Protein AF-A0AAN7YFS8-F1 (afdb_monomer_lite)

Foldseek 3Di:
DPDPLDADPVLVVDPLVVLLVVLLVLLLLLLVLLLCVVVCCVVVNCSHQLSVVVVVPDDNVRSNVVSVVSNVVSVVSNVVSLVVSLVVDPDPVNSVSSVVVSVVSVVVSVVSNVCSVVVDVSDDPPDPDDDDPDDPDPDDPDPDD

Radius of gyration: 18.59 Å; chains: 1; bounding box: 49×22×56 Å

pLDDT: mean 80.81, std 20.98, range [31.78, 98.38]

Sequence (145 aa):
MGHHITLPADIYQTPAIEKLHKSAIDMILLHNDMLSYYEAESEDVHHNMIAAHRRNGFEAQAAVDHVADNIDIYHQELSLAANELKSRYRSQELQGRVSRYVHGVENVIKANLYWNSRSKQFFPKDVKGCLPQSCEINILLDPSH

InterPro domains:
  IPR008949 Isoprenoid synthase domain superfamily [G3DSA:1.10.600.10] (1-130)
  IPR008949 Isoprenoid synthase domain superfamily [SSF48576] (2-119)
  IPR034686 Terpene cyclase-like 2 [PTHR35201] (8-122)

Secondary structure (DSSP, 8-state):
-----PPPGGGGGSHHHHHHHHHHHHHHHHHHHHHHHHHHHHTT-SS-HHHHHHHTT--HHHHHHHHHHHHHHHHHHHHHHHHHHHHT---HHHHHHHHHHHHHHHHHHHHHHHHHHHH---S-TT--S---SS-------PPP-

Organism: NCBI:txid1508187

Structure (mmCIF, N/CA/C/O backbone):
data_AF-A0AAN7YFS8-F1
#
_entry.id   AF-A0AAN7YFS8-F1
#
loop_
_atom_site.group_PDB
_atom_site.id
_atom_site.type_symbol
_atom_site.label_atom_id
_atom_site.label_alt_id
_atom_site.label_comp_id
_atom_site.label_asym_id
_atom_site.label_entity_id
_atom_site.label_seq_id
_atom_site.pdbx_PDB_ins_code
_atom_site.Cartn_x
_atom_site.Cartn_y
_atom_site.Cartn_z
_atom_site.occupancy
_atom_site.B_iso_or_equiv
_atom_site.auth_seq_id
_atom_site.auth_comp_id
_atom_site.auth_asym_id
_atom_site.auth_atom_id
_atom_site.pdbx_PDB_model_num
ATOM 1 N N . MET A 1 1 ? 6.523 -13.088 17.568 1.00 35.81 1 MET A N 1
ATOM 2 C CA . MET A 1 1 ? 5.421 -13.426 18.493 1.00 35.81 1 MET A CA 1
ATOM 3 C C . MET A 1 1 ? 4.171 -12.715 18.001 1.00 35.81 1 MET A C 1
ATOM 5 O O . MET A 1 1 ? 4.080 -11.504 18.142 1.00 35.81 1 MET A O 1
ATOM 9 N N . GLY A 1 2 ? 3.266 -13.431 17.331 1.00 40.25 2 GLY A N 1
ATOM 10 C CA . GLY A 1 2 ? 1.967 -12.884 16.943 1.00 40.25 2 GLY A CA 1
ATOM 11 C C . GLY A 1 2 ? 1.076 -1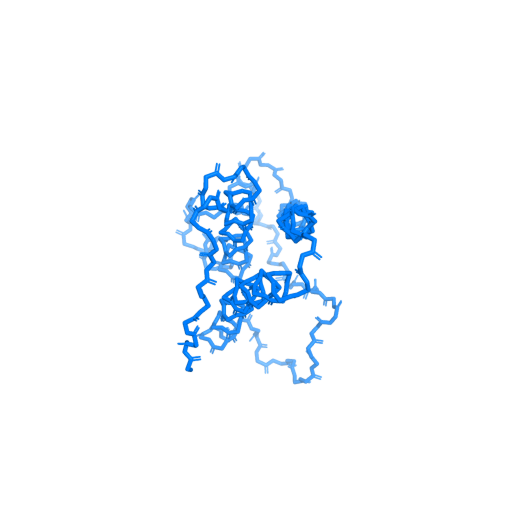2.848 18.174 1.00 40.25 2 GLY A C 1
ATOM 12 O O . GLY A 1 2 ? 0.518 -13.870 18.558 1.00 40.25 2 GLY A O 1
ATOM 13 N N . HIS A 1 3 ? 1.001 -11.708 18.856 1.00 46.75 3 HIS A N 1
ATOM 14 C CA . HIS A 1 3 ? -0.016 -11.541 19.887 1.00 46.75 3 HIS A CA 1
ATOM 15 C C . HIS A 1 3 ? -1.389 -11.601 19.214 1.00 46.75 3 HIS A C 1
ATOM 17 O O . HIS A 1 3 ? -1.592 -10.948 18.193 1.00 46.75 3 HIS A O 1
ATOM 23 N N . HIS A 1 4 ? -2.310 -12.399 19.763 1.00 58.47 4 HIS A N 1
ATOM 24 C CA . HIS A 1 4 ? -3.697 -12.485 19.308 1.00 58.47 4 HIS A CA 1
ATOM 25 C C . HIS A 1 4 ? -4.360 -11.103 19.404 1.00 58.47 4 HIS A C 1
ATOM 27 O O . HIS A 1 4 ? -4.916 -10.723 20.434 1.00 58.47 4 HIS A O 1
ATOM 33 N N . ILE A 1 5 ? -4.275 -10.319 18.327 1.00 70.75 5 ILE A N 1
ATOM 34 C CA . ILE A 1 5 ? -5.051 -9.095 18.169 1.00 70.75 5 ILE A CA 1
ATOM 35 C C . ILE A 1 5 ? -6.447 -9.539 17.761 1.00 70.75 5 ILE A C 1
ATOM 37 O O . ILE A 1 5 ? -6.744 -9.736 16.587 1.00 70.75 5 ILE A O 1
ATOM 41 N N . THR A 1 6 ? -7.313 -9.735 18.745 1.00 77.38 6 THR A N 1
ATOM 42 C CA . THR A 1 6 ? -8.729 -9.955 18.468 1.00 77.38 6 THR A CA 1
ATOM 43 C C . THR A 1 6 ? -9.322 -8.623 18.034 1.00 77.38 6 THR A C 1
ATOM 45 O O . THR A 1 6 ? -9.220 -7.638 18.767 1.00 77.38 6 THR A O 1
ATOM 48 N N . LEU A 1 7 ? -9.972 -8.565 16.879 1.00 84.75 7 LEU A N 1
ATOM 49 C CA . LEU A 1 7 ? -10.805 -7.430 16.480 1.00 84.75 7 LEU A CA 1
ATOM 50 C C . LEU A 1 7 ? -12.290 -7.791 16.636 1.00 84.75 7 LEU A C 1
ATOM 52 O O . LEU A 1 7 ? -12.620 -8.977 16.595 1.00 84.75 7 LEU A O 1
ATOM 56 N N . PRO A 1 8 ? -13.181 -6.808 16.845 1.00 85.88 8 PRO A N 1
ATOM 57 C CA . PRO A 1 8 ? -14.623 -7.031 16.743 1.00 85.88 8 PRO A CA 1
ATOM 58 C C . PRO A 1 8 ? -14.997 -7.630 15.379 1.00 85.88 8 PRO A C 1
ATOM 60 O O . PRO A 1 8 ? -14.437 -7.234 14.359 1.00 85.88 8 PRO A O 1
ATOM 63 N N . ALA A 1 9 ? -15.906 -8.608 15.356 1.00 86.00 9 ALA A N 1
ATOM 64 C CA . ALA A 1 9 ? -16.203 -9.384 14.148 1.00 86.00 9 ALA A CA 1
ATOM 65 C C . ALA A 1 9 ? -16.813 -8.539 13.015 1.00 86.00 9 ALA A C 1
ATOM 67 O O . ALA A 1 9 ? -16.552 -8.798 11.843 1.00 86.00 9 ALA A O 1
ATOM 68 N N . ASP A 1 10 ? -17.576 -7.504 13.365 1.00 86.38 10 ASP A N 1
ATOM 69 C CA . ASP A 1 10 ? -18.204 -6.576 12.425 1.00 86.38 10 ASP A CA 1
ATOM 70 C C . ASP A 1 10 ? -17.178 -5.796 11.593 1.00 86.38 10 ASP A C 1
ATOM 72 O O . ASP A 1 10 ? -17.479 -5.392 10.472 1.00 86.38 10 ASP A O 1
ATOM 76 N N . ILE A 1 11 ? -15.942 -5.641 12.087 1.00 88.94 11 ILE A N 1
ATOM 77 C CA . ILE A 1 11 ? -14.886 -4.945 11.349 1.00 88.94 11 ILE A CA 1
ATOM 78 C C . ILE A 1 11 ? -14.550 -5.644 10.029 1.00 88.94 11 ILE A C 1
ATOM 80 O O . ILE A 1 11 ? -14.270 -4.971 9.039 1.00 88.94 11 ILE A O 1
ATOM 84 N N . TYR A 1 12 ? -14.613 -6.981 10.004 1.00 87.12 12 TYR A N 1
ATOM 85 C CA . TYR A 1 12 ? -14.242 -7.796 8.845 1.00 87.12 12 TYR A CA 1
ATOM 86 C C . TYR A 1 12 ? -15.251 -7.690 7.698 1.00 87.12 12 TYR A C 1
ATOM 88 O O . TYR A 1 12 ? -14.972 -8.134 6.593 1.00 87.12 12 TYR A O 1
ATOM 96 N N . GLN A 1 13 ? -16.412 -7.086 7.954 1.00 89.50 13 GLN A N 1
ATOM 97 C CA . GLN A 1 13 ? -17.463 -6.846 6.967 1.00 89.50 13 GLN A CA 1
ATOM 98 C C . GLN A 1 13 ? -17.475 -5.391 6.478 1.00 89.50 13 GLN A C 1
ATOM 100 O O . GLN A 1 13 ? -18.371 -4.990 5.738 1.00 89.50 13 GLN A O 1
ATOM 105 N N . THR A 1 14 ? -16.514 -4.568 6.912 1.00 93.69 14 THR A N 1
ATOM 106 C CA . THR A 1 14 ? -16.460 -3.154 6.526 1.00 93.69 14 THR A CA 1
ATOM 107 C C . THR A 1 14 ? -15.698 -2.963 5.214 1.00 93.69 14 THR A C 1
ATOM 109 O O . THR A 1 14 ? -14.633 -3.547 5.052 1.00 93.69 14 THR A O 1
ATOM 112 N N . PRO A 1 15 ? -16.132 -2.068 4.312 1.00 96.38 15 PRO A N 1
ATOM 113 C CA . PRO A 1 15 ? -15.350 -1.743 3.115 1.00 96.38 15 PRO A CA 1
ATOM 114 C C . PRO A 1 15 ? -13.936 -1.229 3.430 1.00 96.38 15 PRO A C 1
ATOM 116 O O . PRO A 1 15 ? -13.013 -1.393 2.638 1.00 96.38 15 PRO A O 1
ATOM 119 N N . ALA A 1 16 ? -13.743 -0.614 4.600 1.00 96.56 16 ALA A N 1
ATOM 120 C CA . ALA A 1 16 ? -12.448 -0.104 5.028 1.00 96.56 16 ALA A CA 1
ATOM 121 C C . ALA A 1 16 ? -11.422 -1.215 5.311 1.00 96.56 16 ALA A C 1
ATOM 123 O O . ALA A 1 16 ? -10.246 -1.023 5.018 1.00 96.56 16 ALA A O 1
ATOM 124 N N . ILE A 1 17 ? -11.827 -2.380 5.840 1.00 95.69 17 ILE A N 1
ATOM 125 C CA . ILE A 1 17 ? -10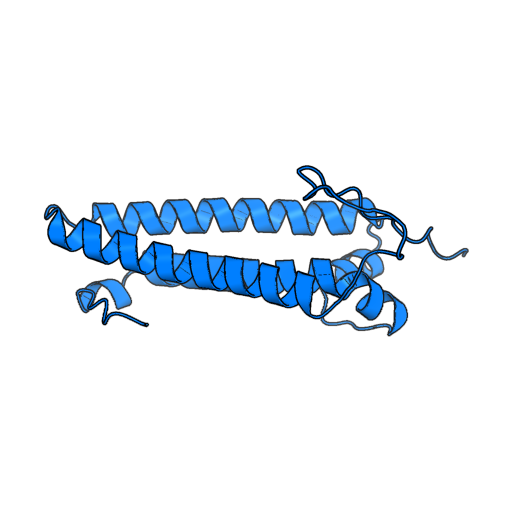.880 -3.491 6.058 1.00 95.69 17 ILE A CA 1
ATOM 126 C C . ILE A 1 17 ? -10.418 -4.090 4.730 1.00 95.69 17 ILE A C 1
ATOM 128 O O . ILE A 1 17 ? -9.244 -4.408 4.574 1.00 95.69 17 ILE A O 1
ATOM 132 N N . GLU A 1 18 ? -11.329 -4.175 3.760 1.00 96.25 18 GLU A N 1
ATOM 133 C CA . GLU A 1 18 ? -11.041 -4.676 2.422 1.00 96.25 18 GLU A CA 1
ATOM 134 C C . GLU A 1 18 ? -10.083 -3.731 1.697 1.00 96.25 18 GLU A C 1
ATOM 136 O O . GLU A 1 18 ? -9.068 -4.180 1.173 1.00 96.25 18 GLU A O 1
ATOM 141 N N . LYS A 1 19 ? -10.342 -2.417 1.751 1.00 97.81 19 LYS A N 1
ATOM 142 C CA . LYS A 1 19 ? -9.423 -1.400 1.221 1.00 97.81 19 LYS A CA 1
ATOM 143 C C . LYS A 1 19 ? -8.050 -1.481 1.881 1.00 97.81 19 LYS A C 1
ATOM 145 O O . LYS A 1 19 ? -7.053 -1.512 1.175 1.00 97.81 19 LYS A O 1
ATOM 150 N N . LEU A 1 20 ? -7.993 -1.593 3.212 1.00 97.94 20 LEU A N 1
ATOM 151 C CA . LEU A 1 20 ? -6.731 -1.738 3.943 1.00 97.94 20 LEU A CA 1
ATOM 152 C C . LEU A 1 20 ? -5.913 -2.933 3.423 1.00 97.94 20 LEU A C 1
ATOM 154 O O . LEU A 1 20 ? -4.712 -2.805 3.192 1.00 97.94 20 LEU A O 1
ATOM 158 N N . HIS A 1 21 ? -6.551 -4.095 3.249 1.00 96.81 21 HIS A N 1
ATOM 159 C CA . HIS A 1 21 ? -5.885 -5.301 2.747 1.00 96.81 21 HIS A CA 1
ATOM 160 C C . HIS A 1 21 ? -5.479 -5.174 1.293 1.00 96.81 21 HIS A C 1
ATOM 162 O O . HIS A 1 21 ? -4.350 -5.519 0.960 1.00 96.81 21 HIS A O 1
ATOM 168 N N . LYS A 1 22 ? -6.375 -4.670 0.446 1.00 97.88 22 LYS A N 1
ATOM 169 C CA . LYS A 1 22 ? -6.115 -4.499 -0.976 1.00 97.88 22 LYS A CA 1
ATOM 170 C C . LYS A 1 22 ? -4.926 -3.572 -1.205 1.00 97.88 22 LYS A C 1
ATOM 172 O O . LYS A 1 22 ? -3.961 -4.003 -1.822 1.00 97.88 22 LYS A O 1
ATOM 177 N N . SER A 1 23 ? -4.931 -2.375 -0.617 1.00 98.25 23 SER A N 1
ATOM 178 C CA . SER A 1 23 ? -3.817 -1.433 -0.758 1.00 98.25 23 SER A CA 1
ATOM 179 C C . SER A 1 23 ? -2.508 -2.026 -0.218 1.00 98.25 23 SER A C 1
ATOM 181 O O . SER A 1 23 ? -1.460 -1.863 -0.832 1.00 98.25 23 SER A O 1
ATOM 183 N N . ALA A 1 24 ? -2.547 -2.786 0.884 1.00 97.88 24 ALA A N 1
ATOM 184 C CA . ALA A 1 24 ? -1.358 -3.470 1.396 1.00 97.88 24 ALA A CA 1
ATOM 185 C C . ALA A 1 24 ? -0.813 -4.538 0.429 1.00 97.88 24 ALA A C 1
ATOM 187 O O . ALA A 1 24 ? 0.401 -4.632 0.244 1.00 97.88 24 ALA A O 1
ATOM 188 N N . ILE A 1 25 ? -1.693 -5.343 -0.173 1.00 97.62 25 ILE A N 1
ATOM 189 C CA . ILE A 1 25 ? -1.329 -6.368 -1.160 1.00 97.62 25 ILE A CA 1
ATOM 190 C C . ILE A 1 25 ? -0.765 -5.708 -2.418 1.00 97.62 25 ILE A C 1
ATOM 192 O O . ILE A 1 25 ? 0.317 -6.091 -2.855 1.00 97.62 25 ILE A O 1
ATOM 196 N N . ASP A 1 26 ? -1.444 -4.692 -2.947 1.00 97.62 26 ASP A N 1
ATOM 197 C CA . ASP A 1 26 ? -1.019 -3.974 -4.149 1.00 97.62 26 ASP A CA 1
ATOM 198 C C . ASP A 1 26 ? 0.362 -3.335 -3.932 1.00 97.62 26 ASP A C 1
ATOM 200 O O . ASP A 1 26 ? 1.264 -3.521 -4.746 1.00 97.62 26 ASP A O 1
ATOM 204 N N . MET A 1 27 ? 0.605 -2.711 -2.772 1.00 97.44 27 MET A N 1
ATOM 205 C CA . MET A 1 27 ? 1.942 -2.228 -2.407 1.00 97.44 27 MET A CA 1
ATOM 206 C C . MET A 1 27 ? 2.981 -3.355 -2.354 1.00 97.44 27 MET A C 1
ATOM 208 O O . MET A 1 27 ? 4.103 -3.177 -2.815 1.00 97.44 27 MET A O 1
ATOM 212 N N . ILE A 1 28 ? 2.663 -4.512 -1.767 1.00 96.00 28 ILE A N 1
ATOM 213 C CA . ILE A 1 28 ? 3.598 -5.649 -1.691 1.00 96.00 28 ILE A CA 1
ATOM 214 C C . ILE A 1 28 ? 3.982 -6.145 -3.088 1.00 96.00 28 ILE A C 1
ATOM 216 O O . ILE A 1 28 ? 5.164 -6.413 -3.322 1.00 96.00 28 ILE A O 1
ATOM 220 N N . LEU A 1 29 ? 3.007 -6.245 -3.993 1.00 95.25 29 LEU A N 1
ATOM 221 C CA . LEU A 1 29 ? 3.211 -6.682 -5.372 1.00 95.25 29 LEU A CA 1
ATOM 222 C C . LEU A 1 29 ? 4.019 -5.656 -6.167 1.00 95.25 29 LEU A C 1
ATOM 224 O O . LEU A 1 29 ? 5.026 -6.020 -6.761 1.00 95.25 29 LEU A O 1
ATOM 228 N N . LEU A 1 30 ? 3.664 -4.372 -6.103 1.00 95.44 30 LEU A N 1
ATOM 229 C CA . LEU A 1 30 ? 4.400 -3.330 -6.822 1.00 95.44 30 LEU A CA 1
ATOM 230 C C . LEU A 1 30 ? 5.830 -3.157 -6.305 1.00 95.44 30 LEU A C 1
ATOM 232 O O . LEU A 1 30 ? 6.753 -2.973 -7.093 1.00 95.44 30 LEU A O 1
ATOM 236 N N . HIS A 1 31 ? 6.058 -3.286 -4.995 1.00 93.81 31 HIS A N 1
ATOM 237 C CA . HIS A 1 31 ? 7.419 -3.344 -4.465 1.00 93.81 31 HIS A CA 1
ATOM 238 C C . HIS A 1 31 ? 8.191 -4.558 -4.990 1.00 93.81 31 HIS A C 1
ATOM 240 O O . HIS A 1 31 ? 9.390 -4.448 -5.232 1.00 93.81 31 HIS A O 1
ATOM 246 N N . ASN A 1 32 ? 7.533 -5.713 -5.143 1.00 91.81 32 ASN A N 1
ATOM 247 C CA . ASN A 1 32 ? 8.164 -6.884 -5.743 1.00 91.81 32 ASN A CA 1
ATOM 248 C C . ASN A 1 32 ? 8.566 -6.583 -7.190 1.00 91.81 32 ASN A C 1
ATOM 250 O O . ASN A 1 32 ? 9.731 -6.767 -7.527 1.00 91.81 32 ASN A O 1
ATOM 254 N N . ASP A 1 33 ? 7.649 -6.012 -7.971 1.00 92.25 33 ASP A N 1
ATOM 255 C CA . ASP A 1 33 ? 7.877 -5.660 -9.369 1.00 92.25 33 ASP A CA 1
ATOM 256 C C . ASP A 1 33 ? 9.015 -4.654 -9.546 1.00 92.25 33 ASP A C 1
ATOM 258 O O . ASP A 1 33 ? 9.878 -4.856 -10.400 1.00 92.25 33 ASP A O 1
ATOM 262 N N . MET A 1 34 ? 9.062 -3.598 -8.726 1.00 90.50 34 MET A N 1
ATOM 263 C CA . MET A 1 34 ? 10.160 -2.627 -8.767 1.00 90.50 34 MET A CA 1
ATOM 264 C C . MET A 1 34 ? 11.507 -3.286 -8.489 1.00 90.50 34 MET A C 1
ATOM 266 O O . MET A 1 34 ? 12.496 -3.002 -9.161 1.00 90.50 34 M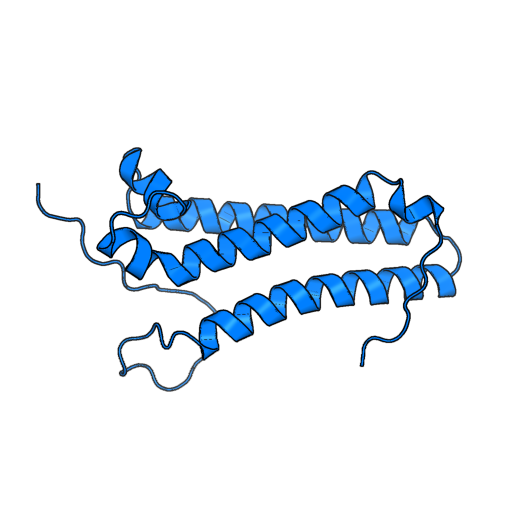ET A O 1
ATOM 270 N N . LEU A 1 35 ? 11.556 -4.170 -7.494 1.00 87.12 35 LEU A N 1
ATOM 271 C CA . LEU A 1 35 ? 12.803 -4.798 -7.082 1.00 87.12 35 LEU A CA 1
ATOM 272 C C . LEU A 1 35 ? 13.232 -5.891 -8.067 1.00 87.12 35 LEU A C 1
ATOM 274 O O . LEU A 1 35 ? 14.419 -6.030 -8.325 1.00 87.12 35 LEU A O 1
ATOM 278 N N . SER A 1 36 ? 12.303 -6.642 -8.660 1.00 87.25 36 SER A N 1
ATOM 279 C CA . SER A 1 36 ? 12.608 -7.716 -9.613 1.00 87.25 36 SER A CA 1
ATOM 280 C C . SER A 1 36 ? 12.729 -7.258 -11.069 1.00 87.25 36 SER A C 1
ATOM 282 O O . SER A 1 36 ? 12.965 -8.102 -11.933 1.00 87.25 36 SER A O 1
ATOM 284 N N . TYR A 1 37 ? 12.539 -5.968 -11.366 1.00 87.56 37 TYR A N 1
ATOM 285 C CA . TYR A 1 37 ? 12.434 -5.471 -12.741 1.00 87.56 37 TYR A CA 1
ATOM 286 C C . TYR A 1 37 ? 13.641 -5.829 -13.616 1.00 87.56 37 TYR A C 1
ATOM 288 O O . TYR A 1 37 ? 13.457 -6.260 -14.748 1.00 87.56 37 TYR A O 1
ATOM 296 N N . TYR A 1 38 ? 14.860 -5.726 -13.078 1.00 82.19 38 TYR A N 1
ATOM 297 C CA . TYR A 1 38 ? 16.082 -6.047 -13.824 1.00 82.19 38 TYR A CA 1
ATOM 298 C C . TYR A 1 38 ? 16.058 -7.470 -14.405 1.00 82.19 38 TYR A C 1
ATOM 300 O O . TYR A 1 38 ? 16.332 -7.678 -15.584 1.00 82.19 38 TYR A O 1
ATOM 308 N N . GLU A 1 39 ? 15.692 -8.451 -13.575 1.00 80.75 39 GLU A N 1
ATOM 309 C CA . GLU A 1 39 ? 15.576 -9.850 -13.995 1.00 80.75 39 GLU A CA 1
ATOM 310 C C . GLU A 1 39 ? 14.421 -10.004 -14.993 1.00 80.75 39 GLU A C 1
ATOM 312 O O . GLU A 1 39 ? 14.595 -10.612 -16.046 1.00 80.75 39 GLU A O 1
ATOM 317 N N . ALA A 1 40 ? 13.275 -9.376 -14.710 1.00 79.88 40 ALA A N 1
ATOM 318 C CA . ALA A 1 40 ? 12.089 -9.449 -15.558 1.00 79.88 40 ALA A CA 1
ATOM 319 C C . ALA A 1 40 ? 12.318 -8.896 -16.977 1.00 79.88 40 ALA A C 1
ATOM 321 O O . ALA A 1 40 ? 11.823 -9.483 -17.938 1.00 79.88 40 ALA A O 1
ATOM 322 N N . GLU A 1 41 ? 13.070 -7.801 -17.123 1.00 78.56 41 GLU A N 1
ATOM 323 C CA . GLU A 1 41 ? 13.449 -7.253 -18.431 1.00 78.56 41 GLU A CA 1
ATOM 324 C C . GLU A 1 41 ? 14.435 -8.181 -19.155 1.00 78.56 41 GLU A C 1
ATOM 326 O O . GLU A 1 41 ? 14.277 -8.433 -20.347 1.00 78.56 41 GLU A O 1
ATOM 331 N N . SER A 1 42 ? 15.404 -8.756 -18.435 1.00 78.00 42 SER A N 1
ATOM 332 C CA . SER A 1 42 ? 16.399 -9.664 -19.022 1.00 78.00 42 SER A CA 1
ATOM 333 C C . SER A 1 42 ? 15.828 -11.018 -19.471 1.00 78.00 42 SER A C 1
ATOM 335 O O . SER A 1 42 ? 16.320 -11.606 -20.433 1.00 78.00 42 SER A O 1
ATOM 337 N N . GLU A 1 43 ? 14.789 -11.505 -18.790 1.00 77.50 43 GLU A N 1
ATOM 338 C CA . GLU A 1 43 ? 14.150 -12.805 -19.035 1.00 77.50 43 GLU A CA 1
ATOM 339 C C . GLU A 1 43 ? 12.851 -12.695 -19.853 1.00 77.50 43 GLU A C 1
ATOM 341 O O . GLU A 1 43 ? 12.133 -13.681 -20.008 1.00 77.50 43 GLU A O 1
ATOM 346 N N . ASP A 1 44 ? 12.534 -11.505 -20.376 1.00 74.44 44 ASP A N 1
ATOM 347 C CA . ASP A 1 44 ? 11.308 -11.225 -21.133 1.00 74.44 44 ASP A CA 1
ATOM 348 C C . ASP A 1 44 ? 10.017 -11.608 -20.373 1.00 74.44 44 ASP A C 1
ATOM 350 O O . ASP A 1 44 ? 9.009 -12.005 -20.961 1.00 74.44 44 ASP A O 1
ATOM 354 N N . VAL A 1 45 ? 9.999 -11.440 -19.047 1.00 76.25 45 VAL A N 1
ATOM 355 C CA . VAL A 1 45 ? 8.844 -11.773 -18.200 1.00 76.25 45 VAL A CA 1
ATOM 356 C C . VAL A 1 45 ? 7.723 -10.743 -18.379 1.00 76.25 45 VAL A C 1
ATOM 358 O O . VAL A 1 45 ? 7.941 -9.530 -18.365 1.00 76.25 45 VAL A O 1
ATOM 361 N N . HIS A 1 46 ? 6.487 -11.227 -18.538 1.00 75.00 46 HIS A N 1
ATOM 362 C CA . HIS A 1 46 ? 5.300 -10.383 -18.747 1.00 75.00 46 HIS A CA 1
ATOM 363 C C . HIS A 1 46 ? 4.560 -10.012 -17.455 1.00 75.00 46 HIS A C 1
ATOM 365 O O . HIS A 1 46 ? 3.723 -9.113 -17.454 1.00 75.00 46 HIS A O 1
ATOM 371 N N . HIS A 1 47 ? 4.835 -10.715 -16.356 1.00 86.56 47 HIS A N 1
ATOM 372 C CA . HIS A 1 47 ? 4.152 -10.546 -15.072 1.00 86.56 47 HIS A CA 1
ATOM 373 C C . HIS A 1 47 ? 4.907 -9.568 -14.163 1.00 86.56 47 HIS A C 1
ATOM 375 O O . HIS A 1 47 ? 5.248 -9.908 -13.037 1.00 86.56 47 HIS A O 1
ATOM 381 N N . ASN A 1 48 ? 5.212 -8.384 -14.697 1.00 93.31 48 ASN A N 1
ATOM 382 C CA . ASN A 1 48 ? 5.837 -7.275 -13.983 1.00 93.31 48 ASN A CA 1
ATOM 383 C C . ASN A 1 48 ? 5.306 -5.960 -14.564 1.00 93.31 48 ASN A C 1
ATOM 385 O O . ASN A 1 48 ? 5.358 -5.757 -15.781 1.00 93.31 48 ASN A O 1
ATOM 389 N N . MET A 1 49 ? 4.794 -5.070 -13.716 1.00 93.75 49 MET A N 1
ATOM 390 C CA . MET A 1 49 ? 4.134 -3.842 -14.162 1.00 93.75 49 MET A CA 1
ATOM 391 C C . MET A 1 49 ? 5.061 -2.898 -14.933 1.00 93.75 49 MET A C 1
ATOM 393 O O . MET A 1 49 ? 4.641 -2.337 -15.945 1.00 93.75 49 MET A O 1
ATOM 397 N N . ILE A 1 50 ? 6.327 -2.757 -14.530 1.00 92.69 50 ILE A N 1
ATOM 398 C CA . ILE A 1 50 ? 7.286 -1.900 -15.246 1.00 92.69 50 ILE A CA 1
ATOM 399 C C . ILE A 1 50 ? 7.572 -2.497 -16.626 1.00 92.69 50 ILE A C 1
ATOM 401 O O . ILE A 1 50 ? 7.458 -1.799 -17.633 1.00 92.69 50 ILE A O 1
ATOM 405 N N . ALA A 1 51 ? 7.852 -3.803 -16.702 1.00 90.81 51 ALA A N 1
ATOM 406 C CA . ALA A 1 51 ? 8.075 -4.486 -17.979 1.00 90.81 51 ALA A CA 1
ATOM 407 C C . ALA A 1 51 ? 6.846 -4.394 -18.904 1.00 90.81 51 ALA A C 1
ATOM 409 O O . ALA A 1 51 ? 6.984 -4.215 -20.115 1.00 90.81 51 ALA A O 1
ATOM 410 N N . ALA A 1 52 ? 5.634 -4.465 -18.348 1.00 91.75 52 ALA A N 1
ATOM 411 C CA . ALA A 1 52 ? 4.402 -4.263 -19.101 1.00 91.75 52 ALA A CA 1
ATOM 412 C C . ALA A 1 52 ? 4.279 -2.824 -19.637 1.00 91.75 52 ALA A C 1
ATOM 414 O O . ALA A 1 52 ? 3.927 -2.643 -20.803 1.00 91.75 52 ALA A O 1
ATOM 415 N N . HIS A 1 53 ? 4.601 -1.796 -18.845 1.00 92.44 53 HIS A N 1
ATOM 416 C CA . HIS A 1 53 ? 4.601 -0.402 -19.309 1.00 92.44 53 HIS A CA 1
ATOM 417 C C . HIS A 1 53 ? 5.619 -0.160 -20.428 1.00 92.44 53 HIS A C 1
ATOM 419 O O . HIS A 1 53 ? 5.264 0.429 -21.450 1.00 92.44 53 HIS A O 1
ATOM 425 N N . ARG A 1 54 ? 6.846 -0.681 -20.291 1.00 90.56 54 ARG A N 1
ATOM 426 C CA . ARG A 1 54 ? 7.903 -0.589 -21.317 1.00 90.56 54 ARG A CA 1
ATOM 427 C C . ARG A 1 54 ? 7.435 -1.116 -22.669 1.00 90.56 54 ARG A C 1
ATOM 429 O O . ARG A 1 54 ? 7.563 -0.441 -23.685 1.00 90.56 54 ARG A O 1
ATOM 436 N N . ARG A 1 55 ? 6.803 -2.293 -22.681 1.00 87.12 55 ARG A N 1
ATOM 437 C CA . ARG A 1 55 ? 6.255 -2.907 -23.906 1.00 87.12 55 ARG A CA 1
ATOM 438 C C . ARG A 1 55 ? 5.114 -2.107 -24.528 1.00 87.12 55 ARG A C 1
ATOM 440 O O . ARG A 1 55 ? 4.896 -2.199 -25.730 1.00 87.12 55 ARG A O 1
ATOM 447 N N . ASN A 1 56 ? 4.399 -1.325 -23.723 1.00 90.00 56 ASN A N 1
ATOM 448 C CA . ASN A 1 56 ? 3.366 -0.407 -24.194 1.00 90.00 56 ASN A CA 1
ATOM 449 C C . ASN A 1 56 ? 3.933 0.959 -24.629 1.00 90.00 56 ASN A C 1
ATOM 451 O O . ASN A 1 56 ? 3.164 1.891 -24.856 1.00 90.00 56 ASN A O 1
ATOM 455 N N . GLY A 1 57 ? 5.259 1.081 -24.767 1.00 90.75 57 GLY A N 1
ATOM 456 C CA . GLY A 1 57 ? 5.928 2.266 -25.302 1.00 90.75 57 GLY A CA 1
ATOM 457 C C . GLY A 1 57 ? 6.297 3.315 -24.258 1.00 90.75 57 GLY A C 1
ATOM 458 O O . GLY A 1 57 ? 6.575 4.452 -24.626 1.00 90.75 57 GLY A O 1
ATOM 459 N N . PHE A 1 58 ? 6.283 2.971 -22.967 1.00 91.56 58 PHE A N 1
ATOM 460 C CA . PHE A 1 58 ? 6.798 3.873 -21.940 1.00 91.56 58 PHE A CA 1
ATOM 461 C C . PHE A 1 58 ? 8.330 3.873 -21.961 1.00 91.56 58 PHE A C 1
ATOM 463 O O . PHE A 1 58 ? 8.978 2.821 -21.986 1.00 91.56 58 PHE A O 1
ATOM 470 N N . GLU A 1 59 ? 8.904 5.066 -21.843 1.00 92.12 59 GLU A N 1
ATOM 471 C CA . GLU A 1 59 ? 10.302 5.233 -21.455 1.00 92.12 59 GLU A CA 1
ATOM 472 C C . GLU A 1 59 ? 10.556 4.590 -20.087 1.00 92.12 59 GLU A C 1
ATOM 474 O O . GLU A 1 59 ? 9.657 4.520 -19.243 1.00 92.12 59 GLU A O 1
ATOM 479 N N . ALA A 1 60 ? 11.783 4.128 -19.844 1.00 85.12 60 ALA A N 1
ATOM 480 C CA . ALA A 1 60 ? 12.094 3.356 -18.643 1.00 85.12 60 ALA A CA 1
ATOM 481 C C . ALA A 1 60 ? 11.803 4.121 -17.354 1.00 85.12 60 ALA A C 1
ATOM 483 O O . ALA A 1 60 ? 11.120 3.604 -16.470 1.00 85.12 60 ALA A O 1
ATOM 484 N N . GLN A 1 61 ? 12.243 5.377 -17.287 1.00 88.12 61 GLN A N 1
ATOM 485 C CA . GLN A 1 61 ? 11.972 6.226 -16.134 1.00 88.12 61 GLN A CA 1
ATOM 486 C C . GLN A 1 61 ? 10.468 6.479 -15.968 1.00 88.12 61 GLN A C 1
ATOM 488 O O . GLN A 1 61 ? 9.953 6.341 -14.869 1.00 88.12 61 GLN A O 1
ATOM 493 N N . ALA A 1 62 ? 9.737 6.729 -17.060 1.00 93.06 62 ALA A N 1
ATOM 494 C CA . ALA A 1 62 ? 8.293 6.960 -17.001 1.00 93.06 62 ALA A CA 1
ATOM 495 C C . ALA A 1 62 ? 7.514 5.726 -16.505 1.00 93.06 62 ALA A C 1
ATOM 497 O O . ALA A 1 62 ? 6.515 5.864 -15.801 1.00 93.06 62 ALA A O 1
ATOM 498 N N . ALA A 1 63 ? 7.960 4.515 -16.855 1.00 93.50 63 ALA A N 1
ATOM 499 C CA . ALA A 1 63 ? 7.375 3.273 -16.355 1.00 93.50 63 ALA A CA 1
ATOM 500 C C . ALA A 1 63 ? 7.622 3.084 -14.848 1.00 93.50 63 ALA A C 1
ATOM 502 O O . ALA A 1 63 ? 6.709 2.692 -14.119 1.00 93.50 63 ALA A O 1
ATOM 503 N N . VAL A 1 64 ? 8.840 3.379 -14.382 1.00 92.25 64 VAL A N 1
ATOM 504 C CA . VAL A 1 64 ? 9.202 3.337 -12.957 1.00 92.25 64 VAL A CA 1
ATOM 505 C C . VAL A 1 64 ? 8.413 4.380 -12.167 1.00 92.25 64 VAL A C 1
ATOM 507 O O . VAL A 1 64 ? 7.807 4.033 -11.155 1.00 92.25 64 VAL A O 1
ATOM 510 N N . ASP A 1 65 ? 8.366 5.620 -12.653 1.00 93.81 65 ASP A N 1
ATOM 511 C CA . ASP A 1 65 ? 7.650 6.729 -12.016 1.00 93.81 65 ASP A CA 1
ATOM 512 C C . ASP A 1 65 ? 6.164 6.398 -11.861 1.00 93.81 65 ASP A C 1
ATOM 514 O O . ASP A 1 65 ? 5.599 6.571 -10.786 1.00 93.81 65 ASP A O 1
ATOM 518 N N . HIS A 1 66 ? 5.543 5.808 -12.886 1.00 95.50 66 HIS A N 1
ATOM 519 C CA . HIS A 1 66 ? 4.140 5.403 -12.812 1.00 95.50 66 H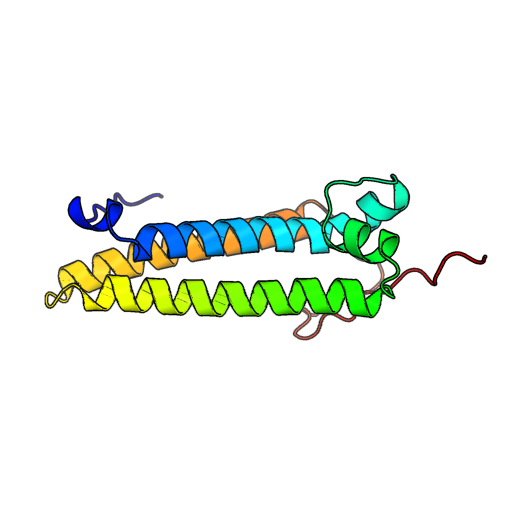IS A CA 1
ATOM 520 C C . HIS A 1 66 ? 3.876 4.354 -11.719 1.00 95.50 66 HIS A C 1
ATOM 522 O O . HIS A 1 66 ? 2.860 4.402 -11.023 1.00 95.50 66 HIS A O 1
ATOM 528 N N . VAL A 1 67 ? 4.782 3.387 -11.549 1.00 95.50 67 VAL A N 1
ATOM 529 C CA . VAL A 1 67 ? 4.668 2.388 -10.477 1.00 95.50 67 VAL A CA 1
ATOM 530 C C . VAL A 1 67 ? 4.915 3.019 -9.104 1.00 95.50 67 VAL A C 1
ATOM 532 O O . VAL A 1 67 ? 4.202 2.683 -8.156 1.00 95.50 67 VAL A O 1
ATOM 535 N N . ALA A 1 68 ? 5.865 3.950 -8.993 1.00 94.62 68 ALA A N 1
ATOM 536 C CA . ALA A 1 68 ? 6.122 4.695 -7.763 1.00 94.62 68 ALA A CA 1
ATOM 537 C C . ALA A 1 68 ? 4.906 5.542 -7.343 1.00 94.62 68 ALA A C 1
ATOM 539 O O . ALA A 1 68 ? 4.467 5.447 -6.197 1.00 94.62 68 ALA A O 1
ATOM 540 N N . ASP A 1 69 ? 4.291 6.263 -8.284 1.00 97.56 69 ASP A N 1
ATOM 541 C CA . ASP A 1 69 ? 3.068 7.040 -8.055 1.00 97.56 69 ASP A CA 1
ATOM 542 C C . ASP A 1 69 ? 1.921 6.149 -7.549 1.00 97.56 69 ASP A C 1
ATOM 544 O O . ASP A 1 69 ? 1.205 6.504 -6.609 1.00 97.56 69 ASP A O 1
ATOM 548 N N . ASN A 1 70 ? 1.762 4.950 -8.122 1.00 97.56 70 ASN A N 1
ATOM 549 C CA . ASN A 1 70 ? 0.755 3.990 -7.666 1.00 97.56 70 ASN A CA 1
ATOM 550 C C . ASN A 1 70 ? 1.016 3.518 -6.227 1.00 97.56 70 ASN A C 1
ATOM 552 O O . ASN A 1 70 ? 0.079 3.406 -5.436 1.00 97.56 70 ASN A O 1
ATOM 556 N N . ILE A 1 71 ? 2.275 3.277 -5.853 1.00 96.94 71 ILE A N 1
ATOM 557 C CA . ILE A 1 71 ? 2.636 2.922 -4.472 1.00 96.94 71 ILE A CA 1
ATOM 558 C C . ILE A 1 71 ? 2.266 4.052 -3.507 1.00 96.94 71 ILE A C 1
ATOM 560 O O . ILE A 1 71 ? 1.702 3.778 -2.443 1.00 96.94 71 ILE A O 1
ATOM 564 N N . ASP A 1 72 ? 2.521 5.306 -3.881 1.00 97.31 72 ASP A N 1
ATOM 565 C CA . ASP A 1 72 ? 2.157 6.469 -3.069 1.00 97.31 72 ASP A CA 1
ATOM 566 C C . ASP A 1 72 ? 0.638 6.606 -2.913 1.00 97.31 72 ASP A C 1
ATOM 568 O O . ASP A 1 72 ? 0.149 6.871 -1.807 1.00 97.31 72 ASP A O 1
ATOM 572 N N . ILE A 1 73 ? -0.126 6.358 -3.981 1.00 98.12 73 ILE A N 1
ATOM 573 C CA . ILE A 1 73 ? -1.593 6.309 -3.936 1.00 98.12 73 ILE A CA 1
ATOM 574 C C . ILE A 1 73 ? -2.055 5.229 -2.952 1.00 98.12 73 ILE A C 1
ATOM 576 O O . ILE A 1 73 ? -2.830 5.519 -2.037 1.00 98.12 73 ILE A O 1
ATOM 580 N N . TYR A 1 74 ? -1.550 4.000 -3.066 1.00 98.25 74 TYR A N 1
ATOM 581 C CA . TYR A 1 74 ? -1.962 2.909 -2.181 1.00 98.25 74 TYR A CA 1
ATOM 582 C C . TYR A 1 74 ? -1.534 3.128 -0.729 1.00 98.25 74 TYR A C 1
ATOM 584 O O . TYR A 1 74 ? -2.270 2.769 0.192 1.00 98.25 74 TYR A O 1
ATOM 592 N N . HIS A 1 75 ? -0.399 3.783 -0.489 1.00 97.38 75 HIS A N 1
ATOM 593 C CA . HIS A 1 75 ? 0.001 4.183 0.856 1.00 97.38 75 HIS A CA 1
ATOM 594 C C . HIS A 1 75 ? -0.996 5.185 1.472 1.00 97.38 75 HIS A C 1
ATOM 596 O O . HIS A 1 75 ? -1.360 5.076 2.653 1.00 97.38 75 HIS A O 1
ATOM 602 N N . GLN A 1 76 ? -1.484 6.144 0.678 1.00 98.00 76 GLN A N 1
ATOM 603 C CA . GLN A 1 76 ? -2.524 7.082 1.107 1.00 98.00 76 GLN A CA 1
ATOM 604 C C . GLN A 1 76 ? -3.854 6.365 1.369 1.00 98.00 76 GLN A C 1
ATOM 606 O O . GLN A 1 76 ? -4.470 6.589 2.413 1.00 98.00 76 GLN A O 1
ATOM 611 N N . GLU A 1 77 ? -4.277 5.461 0.484 1.00 98.06 77 GLU A N 1
ATOM 612 C CA . GLU A 1 77 ? -5.501 4.672 0.660 1.00 98.06 77 GLU A CA 1
ATOM 613 C C . GLU A 1 77 ? -5.455 3.796 1.917 1.00 98.06 77 GLU A C 1
ATOM 615 O O . GLU A 1 77 ? -6.413 3.781 2.694 1.00 98.06 77 GLU A O 1
ATOM 620 N N . LEU A 1 78 ? -4.322 3.134 2.169 1.00 97.88 78 LEU A N 1
ATOM 621 C CA . LEU A 1 78 ? -4.084 2.353 3.381 1.00 97.88 78 LEU A CA 1
ATOM 622 C C . LEU A 1 78 ? -4.220 3.229 4.631 1.00 97.88 78 LEU A C 1
ATOM 624 O O . LEU A 1 78 ? -4.897 2.850 5.590 1.00 97.88 78 LEU A O 1
ATOM 628 N N . SER A 1 79 ? -3.627 4.425 4.608 1.00 97.62 79 SER A N 1
ATOM 629 C CA . SER A 1 79 ? -3.705 5.387 5.713 1.00 97.62 79 SER A CA 1
ATOM 630 C C . SER A 1 79 ? -5.137 5.874 5.959 1.00 97.62 79 SER A C 1
ATOM 632 O O . SER A 1 79 ? -5.584 5.965 7.107 1.00 97.62 79 SER A O 1
ATOM 634 N N . LEU A 1 80 ? -5.887 6.160 4.894 1.00 98.38 80 LEU A N 1
ATOM 635 C CA . LEU A 1 80 ? -7.289 6.570 4.983 1.00 98.38 80 LEU A CA 1
ATOM 636 C C . LEU A 1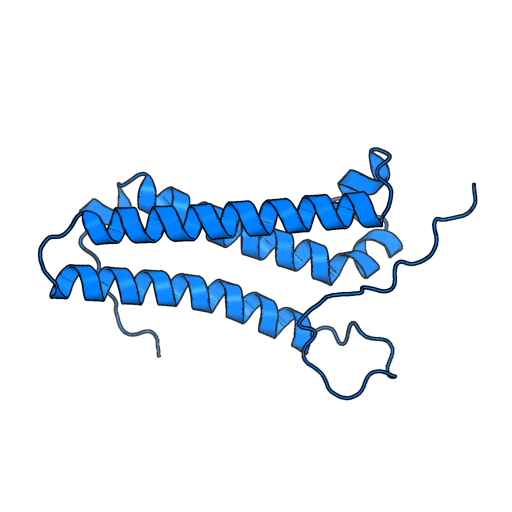 80 ? -8.166 5.443 5.538 1.00 98.38 80 LEU A C 1
ATOM 638 O O . LEU A 1 80 ? -8.933 5.672 6.474 1.00 98.38 80 LEU A O 1
ATOM 642 N N . ALA A 1 81 ? -8.001 4.220 5.031 1.00 98.06 81 ALA A N 1
ATOM 643 C CA . ALA A 1 81 ? -8.715 3.040 5.504 1.00 98.06 81 ALA A CA 1
ATOM 644 C C . AL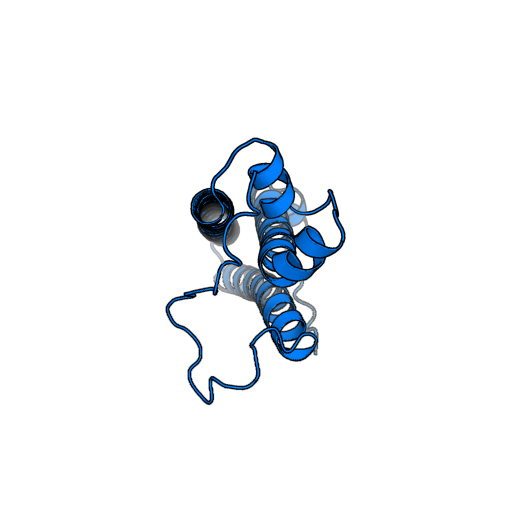A A 1 81 ? -8.424 2.753 6.987 1.00 98.06 81 ALA A C 1
ATOM 646 O O . ALA A 1 81 ? -9.342 2.507 7.771 1.00 98.06 81 ALA A O 1
ATOM 647 N N . ALA A 1 82 ? -7.162 2.858 7.409 1.00 97.12 82 ALA A N 1
ATOM 648 C CA . ALA A 1 82 ? -6.766 2.709 8.807 1.00 97.12 82 ALA A CA 1
ATOM 649 C C . ALA A 1 82 ? -7.447 3.738 9.724 1.00 97.12 82 ALA A C 1
ATOM 651 O O . ALA A 1 82 ? -7.947 3.390 10.801 1.00 97.12 82 ALA A O 1
ATOM 652 N N . ASN A 1 83 ? -7.495 5.001 9.294 1.00 97.12 83 ASN A N 1
ATOM 653 C CA . ASN A 1 83 ? -8.164 6.068 10.033 1.00 97.12 83 ASN A CA 1
ATOM 654 C C . ASN A 1 83 ? -9.679 5.851 10.101 1.00 97.12 83 ASN A C 1
ATOM 656 O O . ASN A 1 83 ? -10.265 6.013 11.175 1.00 97.12 83 ASN A O 1
ATOM 660 N N . GLU A 1 84 ? -10.302 5.422 9.001 1.00 97.19 84 GLU A N 1
ATOM 661 C CA . GLU A 1 84 ? -11.722 5.075 8.966 1.00 97.19 84 GLU A CA 1
ATOM 662 C C . GLU A 1 84 ? -12.024 3.968 9.982 1.00 97.19 84 GLU A C 1
ATOM 664 O O . GLU A 1 84 ? -12.841 4.179 10.880 1.00 97.19 84 GLU A O 1
ATOM 669 N N . LEU A 1 85 ? -11.297 2.845 9.929 1.00 95.69 85 LEU A N 1
ATOM 670 C CA . LEU A 1 85 ? -11.444 1.719 10.859 1.00 95.69 85 LEU A CA 1
ATOM 671 C C . LEU A 1 85 ? -11.315 2.146 12.323 1.00 95.69 85 LEU A C 1
ATOM 673 O O . LEU A 1 85 ? -12.103 1.720 13.171 1.00 95.69 85 LEU A O 1
ATOM 677 N N . LYS A 1 86 ? -10.337 3.003 12.629 1.00 94.38 86 LYS A N 1
ATOM 678 C CA . LYS A 1 86 ? -10.118 3.515 13.985 1.00 94.38 86 LYS A CA 1
ATOM 679 C C . LYS A 1 86 ? -11.267 4.418 14.436 1.00 94.38 86 LYS A C 1
ATOM 681 O O . LYS A 1 86 ? -11.728 4.292 15.570 1.00 94.38 86 LYS A O 1
ATOM 686 N N . SER A 1 87 ? -11.754 5.296 13.558 1.00 94.62 87 SER A N 1
ATOM 687 C CA . SER A 1 87 ? -12.813 6.269 13.863 1.00 94.62 87 SER A CA 1
ATOM 688 C C . SER A 1 87 ? -14.173 5.636 14.181 1.00 94.62 87 SER A C 1
ATOM 690 O O . SER A 1 87 ? -14.990 6.253 14.866 1.00 94.62 87 SER A O 1
ATOM 692 N N . ARG A 1 88 ? -14.401 4.383 13.754 1.00 93.25 88 ARG A N 1
ATOM 693 C CA . ARG A 1 88 ? -15.639 3.634 14.035 1.00 93.25 88 ARG A CA 1
ATOM 694 C C . ARG A 1 88 ? -15.895 3.425 15.524 1.00 93.25 88 ARG A C 1
ATOM 696 O O . ARG A 1 88 ? -17.044 3.293 15.937 1.00 93.25 88 ARG A O 1
ATOM 703 N N . TYR A 1 89 ? -14.843 3.390 16.336 1.00 91.75 89 TYR A N 1
ATOM 704 C CA . TYR A 1 89 ? -14.954 3.099 17.759 1.00 91.75 89 TYR A CA 1
ATOM 705 C C . TYR A 1 89 ? -14.722 4.348 18.600 1.00 91.75 89 TYR A C 1
ATOM 707 O O . TYR A 1 89 ? -13.773 5.096 18.385 1.00 91.75 89 TYR A O 1
ATOM 715 N N . ARG A 1 90 ? -15.552 4.545 19.629 1.00 91.25 90 ARG A N 1
ATOM 716 C CA . ARG A 1 90 ? -15.334 5.582 20.655 1.00 91.25 90 ARG A CA 1
ATOM 717 C C . ARG A 1 90 ? -14.391 5.117 21.772 1.00 91.25 90 ARG A C 1
ATOM 719 O O . ARG A 1 90 ? -13.748 5.944 22.406 1.00 91.25 90 ARG A O 1
ATOM 726 N N . SER A 1 91 ? -14.308 3.806 22.012 1.00 93.19 91 SER A N 1
ATOM 727 C CA . SER A 1 91 ? -13.443 3.222 23.044 1.00 93.19 91 SER A CA 1
ATOM 728 C C . SER A 1 91 ? -11.970 3.294 22.642 1.00 93.19 91 SER A C 1
ATOM 730 O O . SER A 1 91 ? -11.586 2.781 21.589 1.00 93.19 91 SER A O 1
ATOM 732 N N . GLN A 1 92 ? -11.137 3.860 23.518 1.00 93.94 92 GLN A N 1
ATOM 733 C CA . GLN A 1 92 ? -9.682 3.900 23.340 1.00 93.94 92 GLN A CA 1
ATOM 734 C C . GLN A 1 92 ? -9.061 2.499 23.270 1.00 93.94 92 GLN A C 1
ATOM 736 O O . GLN A 1 92 ? -8.104 2.285 22.529 1.00 93.94 92 GLN A O 1
ATOM 741 N N . GLU A 1 93 ? -9.621 1.525 23.990 1.00 93.00 93 GLU A N 1
ATOM 742 C CA . GLU A 1 93 ? -9.148 0.139 23.952 1.00 93.00 93 GLU A CA 1
ATOM 743 C C . GLU A 1 93 ? -9.333 -0.469 22.553 1.00 93.00 93 GLU A C 1
ATOM 745 O O . GLU A 1 93 ? -8.399 -1.045 21.986 1.00 93.00 93 GLU A O 1
ATOM 750 N N . LEU A 1 94 ? -10.523 -0.293 21.966 1.00 90.88 94 LEU A N 1
ATOM 751 C CA . LEU A 1 94 ? -10.836 -0.789 20.625 1.00 90.88 94 LEU A CA 1
ATOM 752 C C . LEU A 1 94 ? -10.019 -0.062 19.558 1.00 90.88 94 LEU A C 1
ATOM 754 O O . LEU A 1 94 ? -9.444 -0.714 18.689 1.00 90.88 94 LEU A O 1
ATOM 758 N N . GLN A 1 95 ? -9.876 1.261 19.670 1.00 93.50 95 GLN A N 1
ATOM 759 C CA . GLN A 1 95 ? -8.977 2.024 18.803 1.00 93.50 95 GLN A CA 1
ATOM 760 C C . GLN A 1 95 ? -7.534 1.506 18.889 1.00 93.50 95 GLN A C 1
ATOM 762 O O . GLN A 1 95 ? -6.881 1.344 17.863 1.00 93.50 95 GLN A O 1
ATOM 767 N N . GLY A 1 96 ? -7.048 1.182 20.092 1.00 92.81 96 GLY A N 1
ATOM 768 C CA . GLY A 1 96 ? -5.721 0.602 20.296 1.00 92.81 96 GLY A CA 1
ATOM 769 C C . GLY A 1 96 ? -5.565 -0.787 19.667 1.00 92.81 96 GLY A C 1
ATOM 770 O O . GLY A 1 96 ? -4.509 -1.094 19.114 1.00 92.81 96 GLY A O 1
ATOM 771 N N . ARG A 1 97 ? -6.610 -1.624 19.701 1.00 92.56 97 ARG A N 1
ATOM 772 C CA . ARG A 1 97 ? -6.631 -2.932 19.018 1.00 92.56 97 ARG A CA 1
ATOM 773 C C . ARG A 1 97 ? -6.565 -2.771 17.499 1.00 92.56 97 ARG A C 1
ATOM 775 O O . ARG A 1 97 ? -5.750 -3.441 16.871 1.00 92.56 97 ARG A O 1
ATOM 782 N N . VAL A 1 98 ? -7.341 -1.845 16.933 1.00 93.69 98 VAL A N 1
ATOM 783 C CA . VAL A 1 98 ? -7.295 -1.513 15.498 1.00 93.69 98 VAL A CA 1
ATOM 784 C C . VAL A 1 98 ? -5.918 -0.978 15.105 1.00 93.69 98 VAL A C 1
ATOM 786 O O . VAL A 1 98 ? -5.331 -1.467 14.146 1.00 93.69 98 VAL A O 1
ATOM 789 N N . SER A 1 99 ? -5.344 -0.045 15.870 1.00 94.38 99 SER A N 1
ATOM 790 C CA . SER A 1 99 ? -4.008 0.490 15.579 1.00 94.38 99 SER A CA 1
ATOM 791 C C . SER A 1 99 ? -2.920 -0.586 15.613 1.00 94.38 99 SER A C 1
ATOM 793 O O . SER A 1 99 ? -2.067 -0.605 14.733 1.00 94.38 99 SER A O 1
ATOM 795 N N . ARG A 1 100 ? -2.961 -1.525 16.569 1.00 93.88 100 ARG A N 1
ATOM 796 C CA . ARG A 1 100 ? -2.025 -2.664 16.579 1.00 93.88 100 ARG A CA 1
ATOM 797 C C . ARG A 1 100 ? -2.198 -3.569 15.364 1.00 93.88 100 ARG A C 1
ATOM 799 O O . ARG A 1 100 ? -1.208 -4.083 14.855 1.00 93.88 100 ARG A O 1
ATOM 806 N N . TYR A 1 101 ? -3.435 -3.774 14.917 1.00 94.88 101 TYR A N 1
ATOM 807 C CA . TYR A 1 101 ? -3.710 -4.576 13.732 1.00 94.88 101 TYR A CA 1
ATOM 808 C C . TYR A 1 101 ? -3.147 -3.932 12.464 1.00 94.88 101 TYR A C 1
ATOM 810 O O . TYR A 1 101 ? -2.392 -4.579 11.744 1.00 94.88 101 TYR A O 1
ATOM 818 N N . VAL A 1 102 ? -3.450 -2.648 12.238 1.00 95.12 102 VAL A N 1
ATOM 819 C CA . VAL A 1 102 ? -2.911 -1.865 11.113 1.00 95.12 102 VAL A CA 1
ATOM 820 C C . VAL A 1 102 ? -1.386 -1.891 11.134 1.00 95.12 102 VAL A C 1
ATOM 822 O O . VAL A 1 102 ? -0.763 -2.187 10.122 1.00 95.12 102 VAL A O 1
ATOM 825 N N . HIS A 1 103 ? -0.779 -1.699 12.305 1.00 95.44 103 HIS A N 1
ATOM 826 C CA . HIS A 1 103 ? 0.669 -1.792 12.447 1.00 95.44 103 HIS A CA 1
ATOM 827 C C . HIS A 1 103 ? 1.217 -3.184 12.081 1.00 95.44 103 HIS A C 1
ATOM 829 O O . HIS A 1 103 ? 2.298 -3.309 11.511 1.00 95.44 103 HIS A O 1
ATOM 835 N N . GLY A 1 104 ? 0.467 -4.249 12.373 1.00 94.88 104 GLY A N 1
ATOM 836 C CA . GLY A 1 104 ? 0.775 -5.598 11.903 1.00 94.88 104 GLY A CA 1
ATOM 837 C C . GLY A 1 104 ? 0.801 -5.693 10.376 1.00 94.88 104 GLY A C 1
ATOM 838 O O . GLY A 1 104 ? 1.751 -6.244 9.828 1.00 94.88 104 GLY A O 1
ATOM 839 N N . VAL A 1 105 ? -0.189 -5.108 9.697 1.00 95.62 105 VAL A N 1
ATOM 840 C CA . VAL A 1 105 ? -0.252 -5.044 8.226 1.00 95.62 105 VAL A CA 1
ATOM 841 C C . VAL A 1 105 ? 0.937 -4.260 7.659 1.00 95.62 105 VAL A C 1
ATOM 843 O O . VAL A 1 105 ? 1.649 -4.768 6.796 1.00 95.62 105 VAL A O 1
ATOM 846 N N . GLU A 1 106 ? 1.235 -3.076 8.199 1.00 95.25 106 GLU A N 1
ATOM 847 C CA . GLU A 1 106 ? 2.410 -2.280 7.807 1.00 95.25 106 GLU A CA 1
ATOM 848 C C . GLU A 1 106 ? 3.722 -3.056 7.979 1.00 95.25 106 GLU A C 1
ATOM 850 O O . GLU A 1 106 ? 4.633 -2.954 7.156 1.00 95.25 106 GLU A O 1
ATOM 855 N N . ASN A 1 107 ? 3.836 -3.848 9.047 1.00 95.00 107 ASN A N 1
ATOM 856 C CA . ASN A 1 107 ? 5.013 -4.672 9.288 1.00 95.00 107 ASN A CA 1
ATOM 857 C C . ASN A 1 107 ? 5.156 -5.801 8.263 1.00 95.00 107 ASN A C 1
ATOM 859 O O . ASN A 1 107 ? 6.287 -6.152 7.939 1.00 95.00 107 ASN A O 1
ATOM 863 N N . VAL A 1 108 ? 4.060 -6.335 7.713 1.00 94.81 108 VAL A N 1
ATOM 864 C CA . VAL A 1 108 ? 4.118 -7.296 6.597 1.00 94.81 108 VAL A CA 1
ATOM 865 C C . VAL A 1 108 ? 4.656 -6.619 5.334 1.00 94.81 108 VAL A C 1
ATOM 867 O O . VAL A 1 108 ? 5.563 -7.159 4.702 1.00 94.81 108 VAL A O 1
ATOM 870 N N . ILE A 1 109 ? 4.185 -5.408 5.014 1.00 94.12 109 ILE A N 1
ATOM 871 C CA . ILE A 1 109 ? 4.689 -4.622 3.873 1.00 94.12 109 ILE A CA 1
ATOM 872 C C . ILE A 1 109 ? 6.196 -4.358 4.033 1.00 94.12 109 ILE A C 1
ATOM 874 O O . ILE A 1 109 ? 6.989 -4.641 3.134 1.00 94.12 109 ILE A O 1
ATOM 878 N N . LYS A 1 110 ? 6.620 -3.887 5.214 1.00 91.31 110 LYS A N 1
ATOM 879 C CA . LYS A 1 110 ? 8.039 -3.647 5.531 1.00 91.31 110 LYS A CA 1
ATOM 880 C C . LYS A 1 110 ? 8.866 -4.928 5.472 1.00 91.31 110 LYS A C 1
ATOM 882 O O . LYS A 1 110 ? 9.974 -4.918 4.944 1.00 91.31 110 LYS A O 1
ATOM 887 N N . ALA A 1 111 ? 8.349 -6.037 5.999 1.00 89.50 111 ALA A N 1
ATOM 888 C CA . ALA A 1 111 ? 9.036 -7.322 5.958 1.00 89.50 111 ALA A CA 1
ATOM 889 C C . ALA A 1 111 ? 9.279 -7.787 4.516 1.00 89.50 111 ALA A C 1
ATOM 891 O O . ALA A 1 111 ? 10.370 -8.278 4.231 1.00 89.50 111 ALA A O 1
ATOM 892 N N . ASN A 1 112 ? 8.323 -7.574 3.604 1.00 88.62 112 ASN A N 1
ATOM 893 C CA . ASN A 1 112 ? 8.508 -7.859 2.181 1.00 88.62 112 ASN A CA 1
ATOM 894 C C . ASN A 1 112 ? 9.666 -7.039 1.582 1.00 88.62 112 ASN A C 1
ATOM 896 O O . ASN A 1 112 ? 10.535 -7.596 0.913 1.00 88.62 112 ASN A O 1
ATOM 900 N N . LEU A 1 113 ? 9.745 -5.740 1.880 1.00 85.44 113 LEU A N 1
ATOM 901 C CA . LEU A 1 113 ? 10.863 -4.890 1.446 1.00 85.44 113 LEU A CA 1
ATOM 902 C C . LEU A 1 113 ? 12.216 -5.365 2.004 1.00 85.44 113 LEU A C 1
ATOM 904 O O . LEU A 1 113 ? 13.206 -5.478 1.273 1.00 85.44 113 LEU A O 1
ATOM 908 N N . TYR A 1 114 ? 12.269 -5.694 3.298 1.00 83.31 114 TYR A N 1
ATOM 909 C CA . TYR A 1 114 ? 13.484 -6.215 3.932 1.00 83.31 114 TYR A CA 1
ATOM 910 C C . TYR A 1 114 ? 13.911 -7.573 3.374 1.00 83.31 114 TYR A C 1
ATOM 912 O O . TYR A 1 114 ? 15.106 -7.832 3.236 1.00 83.31 114 TYR A O 1
ATOM 920 N N . TRP A 1 115 ? 12.958 -8.448 3.061 1.00 81.19 115 TRP A N 1
ATOM 921 C CA . TRP A 1 115 ? 13.252 -9.735 2.447 1.00 81.19 115 TRP A CA 1
ATOM 922 C C . TRP A 1 115 ? 13.855 -9.559 1.055 1.00 81.19 115 TRP A C 1
ATOM 924 O O . TRP A 1 115 ? 14.911 -10.128 0.779 1.00 81.19 115 TRP A O 1
ATOM 934 N N . ASN A 1 116 ? 13.240 -8.741 0.198 1.00 76.69 116 ASN A N 1
ATOM 935 C CA . ASN A 1 116 ? 13.731 -8.519 -1.163 1.00 76.69 116 ASN A CA 1
ATOM 936 C C . ASN A 1 116 ? 15.128 -7.875 -1.167 1.00 76.69 116 ASN A C 1
ATOM 938 O O . ASN A 1 116 ? 16.026 -8.381 -1.830 1.00 76.69 116 ASN A O 1
ATOM 942 N N . SER A 1 117 ? 15.359 -6.849 -0.343 1.00 66.12 117 SER A N 1
ATOM 943 C CA . SER A 1 117 ? 16.679 -6.198 -0.227 1.00 66.12 117 SER A CA 1
ATOM 944 C C . SER A 1 117 ? 17.790 -7.103 0.323 1.00 66.12 117 SER A C 1
ATOM 946 O O . SER A 1 117 ? 18.961 -6.900 0.009 1.00 66.12 117 SER A O 1
ATOM 948 N N . ARG A 1 118 ? 17.457 -8.099 1.157 1.00 63.28 118 ARG A N 1
ATOM 949 C CA . ARG A 1 118 ? 18.435 -9.057 1.705 1.00 63.28 118 ARG A CA 1
ATOM 950 C C . ARG A 1 118 ? 18.687 -10.260 0.808 1.00 63.28 118 ARG A C 1
ATOM 952 O O . ARG A 1 118 ? 19.810 -10.749 0.769 1.00 63.28 118 ARG A O 1
ATOM 959 N N . SER A 1 119 ? 17.643 -10.775 0.165 1.00 58.91 119 SER A N 1
ATOM 960 C CA . SER A 1 119 ? 17.722 -11.979 -0.672 1.00 58.91 119 SER A CA 1
ATOM 961 C C . SER A 1 119 ? 18.356 -11.700 -2.028 1.00 58.91 119 SER A C 1
ATOM 963 O O . SER A 1 119 ? 18.983 -12.586 -2.602 1.00 58.91 119 SER A O 1
ATOM 965 N N . LYS A 1 120 ? 18.242 -10.464 -2.510 1.00 55.41 120 LYS A N 1
ATOM 966 C CA . LYS A 1 120 ? 18.744 -10.055 -3.808 1.00 55.41 120 LYS A CA 1
ATOM 967 C C . LYS A 1 120 ? 19.648 -8.841 -3.609 1.00 55.41 120 LYS A C 1
ATOM 969 O O . LYS A 1 120 ? 19.210 -7.731 -3.316 1.00 55.41 120 LYS A O 1
ATOM 974 N N . GLN A 1 121 ? 20.956 -9.078 -3.683 1.00 50.34 121 GLN A N 1
ATOM 975 C CA . GLN A 1 121 ? 21.983 -8.039 -3.629 1.00 50.34 121 GLN A CA 1
ATOM 976 C C . GLN A 1 121 ? 21.962 -7.283 -4.971 1.00 50.34 121 GLN A C 1
ATOM 978 O O . GLN A 1 121 ? 22.820 -7.484 -5.819 1.00 50.34 121 GLN A O 1
ATOM 983 N N . PHE A 1 122 ? 20.920 -6.475 -5.181 1.00 49.78 122 PHE A N 1
ATOM 984 C CA . PHE A 1 122 ? 20.579 -5.816 -6.450 1.00 49.78 122 PHE A CA 1
ATOM 985 C C . PHE A 1 122 ? 21.472 -4.632 -6.835 1.00 49.78 122 PHE A C 1
ATOM 987 O O . PHE A 1 122 ? 21.292 -4.038 -7.894 1.00 49.78 122 PHE A O 1
ATOM 994 N N . PHE A 1 123 ? 22.436 -4.273 -5.991 1.00 41.00 123 PHE A N 1
ATOM 995 C CA . PHE A 1 123 ? 23.422 -3.259 -6.333 1.00 41.00 123 PHE A CA 1
ATOM 996 C C . PHE A 1 123 ? 24.666 -3.941 -6.912 1.00 41.00 123 PHE A C 1
ATOM 998 O O . PHE A 1 123 ? 25.217 -4.841 -6.265 1.00 41.00 123 PHE A O 1
ATOM 1005 N N . PRO A 1 124 ? 25.178 -3.490 -8.074 1.00 38.44 124 PRO A N 1
ATOM 1006 C CA . PRO A 1 124 ? 26.576 -3.709 -8.421 1.00 38.44 124 PRO A CA 1
ATOM 1007 C C . PRO A 1 124 ? 27.439 -3.326 -7.210 1.00 38.44 124 PRO A C 1
ATOM 1009 O O . PRO A 1 124 ? 27.137 -2.355 -6.517 1.00 38.44 124 PRO A O 1
ATOM 1012 N N . LYS A 1 125 ? 28.470 -4.119 -6.911 1.00 38.34 125 LYS A N 1
ATOM 1013 C CA . LYS A 1 125 ? 29.186 -4.177 -5.618 1.00 38.34 125 LYS A CA 1
ATOM 1014 C C . LYS A 1 125 ? 29.944 -2.907 -5.162 1.00 38.34 125 LYS A C 1
ATOM 1016 O O . LYS A 1 125 ? 30.792 -3.025 -4.282 1.00 38.34 125 LYS A O 1
ATOM 1021 N N . ASP A 1 126 ? 29.607 -1.710 -5.639 1.00 39.28 126 ASP A N 1
ATOM 1022 C CA . ASP A 1 126 ? 30.410 -0.497 -5.428 1.00 39.28 126 ASP A CA 1
ATOM 1023 C C . ASP A 1 126 ? 29.756 0.653 -4.643 1.00 39.28 126 ASP A C 1
ATOM 1025 O O . ASP A 1 126 ? 30.381 1.700 -4.491 1.00 39.28 126 ASP A O 1
ATOM 1029 N N . VAL A 1 127 ? 28.580 0.489 -4.025 1.00 39.44 127 VAL A N 1
ATOM 1030 C CA . VAL A 1 127 ? 28.032 1.541 -3.136 1.00 39.44 127 VAL A CA 1
ATOM 1031 C C . VAL A 1 127 ? 27.938 1.051 -1.694 1.00 39.44 127 VAL A C 1
ATOM 1033 O O . VAL A 1 127 ? 26.937 0.498 -1.238 1.00 39.44 127 VAL A O 1
ATOM 1036 N N . LYS A 1 128 ? 29.028 1.251 -0.946 1.00 31.78 128 LYS A N 1
ATOM 1037 C CA . LYS A 1 128 ? 29.038 1.098 0.512 1.00 31.78 128 LYS A CA 1
ATOM 1038 C C . LYS A 1 128 ? 28.335 2.286 1.166 1.00 31.78 128 LYS A C 1
ATOM 1040 O O . LYS A 1 128 ? 28.864 3.389 1.173 1.00 31.78 128 LYS A O 1
ATOM 1045 N N . GLY A 1 129 ? 27.226 1.984 1.835 1.00 41.03 129 GLY A N 1
ATOM 1046 C CA . GLY A 1 129 ? 26.769 2.712 3.014 1.00 41.03 129 GLY A CA 1
ATOM 1047 C C . GLY A 1 129 ? 26.011 4.001 2.736 1.00 41.03 129 GLY A C 1
ATOM 1048 O O . GLY A 1 129 ? 26.562 5.065 2.949 1.00 41.03 129 GLY A O 1
ATOM 1049 N N . CYS A 1 130 ? 24.740 3.877 2.360 1.00 32.16 130 CYS A N 1
ATOM 1050 C CA . CYS A 1 130 ? 23.647 4.785 2.720 1.00 32.16 130 CYS A CA 1
ATOM 1051 C C . CYS A 1 130 ? 22.335 4.073 2.360 1.00 32.16 130 CYS A C 1
ATOM 1053 O O . CYS A 1 130 ? 22.207 3.542 1.261 1.00 32.16 130 CYS A O 1
ATOM 1055 N N . LEU A 1 131 ? 21.369 4.024 3.281 1.00 37.31 131 LEU A N 1
ATOM 1056 C CA . LEU A 1 131 ? 19.983 3.715 2.913 1.00 37.31 131 LEU A CA 1
ATOM 1057 C C . LEU A 1 131 ? 19.524 4.854 1.984 1.00 37.31 131 LEU A C 1
ATOM 1059 O O . LEU A 1 131 ? 19.599 6.004 2.425 1.00 37.31 131 LEU A O 1
ATOM 1063 N N . PRO A 1 132 ? 19.113 4.603 0.729 1.00 40.06 132 PRO A N 1
ATOM 1064 C CA . PRO A 1 132 ? 18.780 5.694 -0.174 1.00 40.06 132 PRO A CA 1
ATOM 1065 C C . PRO A 1 132 ? 17.479 6.346 0.302 1.00 40.06 132 PRO A C 1
ATOM 1067 O O . PRO A 1 132 ? 16.427 5.714 0.308 1.00 40.06 132 PRO A O 1
ATOM 1070 N N . GLN A 1 133 ? 17.550 7.615 0.712 1.00 42.84 133 GLN A N 1
ATOM 1071 C CA . GLN A 1 133 ? 16.376 8.494 0.829 1.00 42.84 133 GLN A CA 1
ATOM 1072 C C . GLN A 1 133 ? 15.887 8.984 -0.549 1.00 42.84 133 GLN A C 1
ATOM 1074 O O . GLN A 1 133 ? 14.876 9.669 -0.636 1.00 42.84 133 GLN A O 1
ATOM 1079 N N . SER A 1 134 ? 16.582 8.594 -1.620 1.00 35.69 134 SER A N 1
ATOM 1080 C CA . SER A 1 134 ? 16.226 8.798 -3.020 1.00 35.69 134 SER A CA 1
ATOM 1081 C C . SER A 1 134 ? 16.770 7.616 -3.828 1.00 35.69 134 SER A C 1
ATOM 1083 O O . SER A 1 134 ? 17.979 7.372 -3.828 1.00 35.69 134 SER A O 1
ATOM 1085 N N . CYS A 1 135 ? 15.892 6.849 -4.473 1.00 39.09 135 CYS A N 1
ATOM 1086 C CA . CYS A 1 135 ? 16.281 5.787 -5.399 1.00 39.09 135 CYS A CA 1
ATOM 1087 C C . CYS A 1 135 ? 16.669 6.410 -6.747 1.00 39.09 135 CYS A C 1
ATOM 1089 O O . CYS A 1 135 ? 15.813 6.591 -7.603 1.00 39.09 135 CYS A O 1
ATOM 1091 N N . GLU A 1 136 ? 17.949 6.711 -6.961 1.00 33.31 136 GLU A N 1
ATOM 1092 C CA . GLU A 1 136 ? 18.490 6.670 -8.325 1.00 33.31 136 GLU A CA 1
ATOM 1093 C C . GLU A 1 136 ? 18.815 5.206 -8.630 1.00 33.31 136 GLU A C 1
ATOM 1095 O O . GLU A 1 136 ? 19.775 4.634 -8.106 1.00 33.31 136 GLU A O 1
ATOM 1100 N N . ILE A 1 137 ? 17.954 4.567 -9.420 1.00 44.25 137 ILE A N 1
ATOM 1101 C CA . ILE A 1 137 ? 18.199 3.229 -9.959 1.00 44.25 137 ILE A CA 1
ATOM 1102 C C . ILE A 1 137 ? 18.920 3.426 -11.292 1.00 44.25 137 ILE A C 1
ATOM 1104 O O . ILE A 1 137 ? 18.434 4.147 -12.158 1.00 44.25 137 ILE A O 1
ATOM 1108 N N . ASN A 1 138 ? 20.083 2.792 -11.462 1.00 40.16 138 ASN A N 1
ATOM 1109 C CA . ASN A 1 138 ? 20.787 2.786 -12.743 1.00 40.16 138 ASN A CA 1
ATOM 1110 C C . ASN A 1 138 ? 19.947 2.020 -13.774 1.00 40.16 138 ASN A C 1
ATOM 1112 O O . ASN A 1 138 ? 19.917 0.790 -13.766 1.00 40.16 138 ASN A O 1
ATOM 1116 N N . ILE A 1 139 ? 19.262 2.762 -14.640 1.00 50.12 139 ILE A N 1
ATOM 1117 C CA . ILE A 1 139 ? 18.532 2.231 -15.788 1.00 50.12 139 ILE A CA 1
ATOM 1118 C C . ILE A 1 139 ? 19.560 1.733 -16.814 1.00 50.12 139 ILE A C 1
ATOM 1120 O O . ILE A 1 139 ? 20.471 2.470 -17.199 1.00 50.12 139 ILE A O 1
ATOM 1124 N N . LEU A 1 140 ? 19.432 0.476 -17.250 1.00 47.88 140 LEU A N 1
ATOM 1125 C CA . LEU A 1 140 ? 20.127 -0.003 -18.444 1.00 47.88 140 LEU A CA 1
ATOM 1126 C C . LEU A 1 140 ? 19.603 0.802 -19.638 1.00 47.88 140 LEU A C 1
ATOM 1128 O O . LEU A 1 140 ? 18.401 0.825 -19.880 1.00 47.88 140 LEU A O 1
ATOM 1132 N N . LEU A 1 141 ? 20.513 1.490 -20.333 1.00 51.59 141 LEU A N 1
ATOM 1133 C CA . LEU A 1 141 ? 20.225 2.299 -21.521 1.00 51.59 141 LEU A CA 1
ATOM 1134 C C . LEU A 1 141 ? 19.316 1.539 -22.496 1.00 51.59 141 LEU A C 1
ATOM 1136 O O . LEU A 1 141 ? 19.510 0.335 -22.686 1.00 51.59 141 LEU A O 1
ATOM 1140 N N . ASP A 1 142 ? 18.358 2.251 -23.103 1.00 45.62 142 ASP A N 1
ATOM 1141 C CA . ASP A 1 142 ? 17.391 1.668 -24.035 1.00 45.62 142 ASP A CA 1
ATOM 1142 C C . ASP A 1 142 ? 18.078 0.772 -25.073 1.00 45.62 142 ASP A C 1
ATOM 1144 O O . ASP A 1 142 ? 19.125 1.148 -25.619 1.00 45.62 142 ASP A O 1
ATOM 1148 N N . PRO A 1 143 ? 17.515 -0.414 -25.365 1.00 41.28 143 PRO A N 1
ATOM 1149 C CA . PRO A 1 143 ? 18.075 -1.272 -26.389 1.00 41.28 143 PRO A CA 1
ATOM 1150 C C . PRO A 1 143 ? 18.007 -0.550 -27.737 1.00 41.28 143 PRO A C 1
ATOM 1152 O O . PRO A 1 143 ? 16.949 -0.092 -28.168 1.00 41.28 143 PRO A O 1
ATOM 1155 N N . SER A 1 144 ? 19.164 -0.444 -28.388 1.00 46.88 144 SER A N 1
ATOM 1156 C CA . SER A 1 144 ? 19.305 0.103 -29.734 1.00 46.88 144 SER A CA 1
ATOM 1157 C C . SER A 1 144 ? 18.322 -0.572 -30.696 1.00 46.88 144 SER A C 1
ATOM 1159 O O . SER A 1 144 ? 18.277 -1.802 -30.752 1.00 46.88 144 SER A O 1
ATOM 1161 N N . HIS A 1 145 ? 17.572 0.257 -31.428 1.00 39.34 145 HIS A N 1
ATOM 1162 C CA . HIS A 1 145 ? 16.669 -0.117 -32.522 1.00 39.34 145 HIS A CA 1
ATOM 1163 C C . HIS A 1 145 ? 17.243 -1.142 -33.507 1.00 39.34 145 HIS A C 1
ATOM 1165 O O . HIS A 1 145 ? 18.449 -1.043 -33.840 1.00 39.34 145 HIS A O 1
#